Protein AF-A0A8T4LQL9-F1 (afdb_monomer)

Foldseek 3Di:
DKFAPPPVGRDDDPDDDPVAQADPPPRHNDIHDDDDPDDDDDDPD

Mean predicted aligned error: 5.41 Å

Secondary structure (DSSP, 8-state):
-EEES-TTT--EES---SS--S-TTT----EEEPPP---------

pLDDT: mean 87.88, std 5.28, range [64.44, 93.88]

Nearest PDB structures (foldseek):
  9bcu-assembly1_P  TM=7.782E-01  e=2.472E-02  Thermococcus kodakarensis
  7z30-assembly1_L  TM=6.883E-01  e=1.753E-02  Saccharomyces cerevisiae S288C
  8orq-assembly1_P  TM=7.550E-01  e=5.267E-02  Pyrococcus furiosus DSM 3638
  8byq-assembly1_L  TM=7.138E-01  e=6.043E-02  Sus scrofa
  8qsz-assembly1_L  TM=7.500E-01  e=1.695E-01  Schizosaccharomyces pombe

Solvent-accessible surface area (backbone atoms only — not comparable to full-atom values): 3108 Å² total; per-residue (Å²): 88,32,29,35,64,50,86,89,64,54,48,77,39,82,74,79,56,89,90,52,71,50,36,92,87,77,63,47,65,53,66,44,75,61,77,75,93,67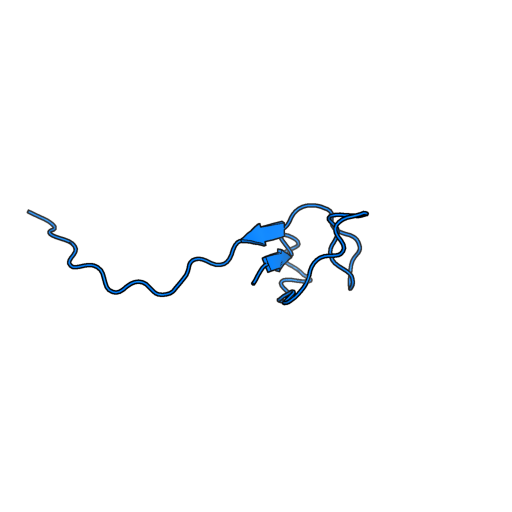,94,68,93,78,84,88,126

Radius of gyration: 14.07 Å; Cα contacts (8 Å, |Δi|>4): 57; chains: 1; bounding box: 25×22×42 Å

Structure (mmCIF, N/CA/C/O backbone):
data_AF-A0A8T4LQL9-F1
#
_entry.id   AF-A0A8T4LQL9-F1
#
loop_
_atom_site.group_PDB
_atom_site.id
_atom_site.type_symbol
_atom_site.label_atom_id
_atom_site.label_alt_id
_atom_site.label_comp_id
_atom_site.label_asym_id
_atom_site.label_entity_id
_atom_site.label_seq_id
_atom_site.pdbx_PDB_ins_code
_atom_site.Cartn_x
_atom_site.Cartn_y
_atom_site.Cartn_z
_atom_site.occupancy
_atom_site.B_iso_or_equiv
_atom_site.auth_seq_id
_atom_site.auth_comp_id
_atom_site.auth_asym_id
_atom_site.auth_atom_id
_atom_site.pdbx_PDB_model_num
ATOM 1 N N . MET A 1 1 ? -4.927 -3.523 -0.488 1.00 87.12 1 MET A N 1
ATOM 2 C CA . MET A 1 1 ? -4.450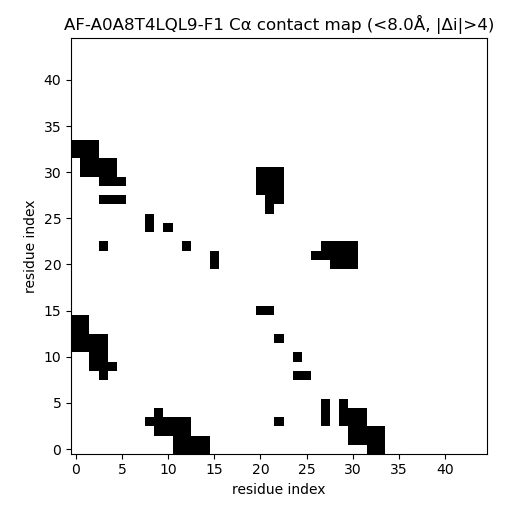 -2.184 -0.879 1.00 87.12 1 MET A CA 1
ATOM 3 C C . MET A 1 1 ? -3.099 -1.940 -0.228 1.00 87.12 1 MET A C 1
ATOM 5 O O . MET A 1 1 ? -2.933 -2.297 0.938 1.00 87.12 1 MET A O 1
ATOM 9 N N . TYR A 1 2 ? -2.138 -1.394 -0.964 1.00 91.31 2 TYR A N 1
ATOM 10 C CA . TYR A 1 2 ? -0.843 -0.980 -0.427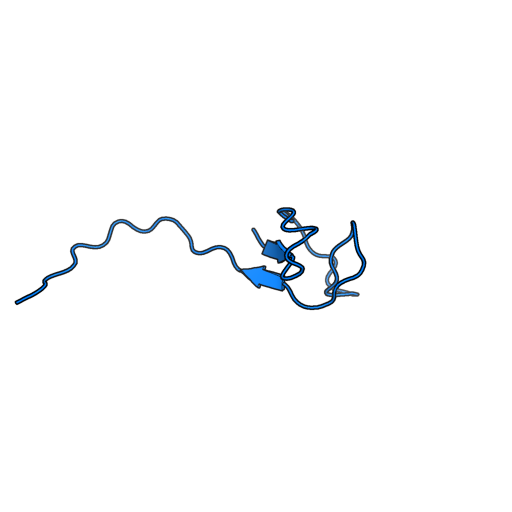 1.00 91.31 2 TYR A CA 1
ATOM 11 C C . TYR A 1 2 ? -0.739 0.541 -0.432 1.00 91.31 2 TYR A C 1
ATOM 13 O O . TYR A 1 2 ? -1.334 1.187 -1.283 1.00 91.31 2 TYR A O 1
ATOM 21 N N . VAL A 1 3 ? 0.027 1.115 0.487 1.00 93.44 3 VAL A N 1
ATOM 22 C CA . VAL A 1 3 ? 0.242 2.561 0.588 1.00 93.44 3 VAL A CA 1
ATOM 23 C C . VAL A 1 3 ? 1.734 2.842 0.538 1.00 93.44 3 VAL A C 1
ATOM 25 O O . VAL A 1 3 ? 2.519 2.193 1.231 1.00 93.44 3 VAL A O 1
ATOM 28 N N . CYS A 1 4 ? 2.142 3.803 -0.287 1.00 93.44 4 CYS A N 1
ATOM 29 C CA . CYS A 1 4 ? 3.541 4.215 -0.365 1.00 93.44 4 CYS A CA 1
ATOM 30 C C . CYS A 1 4 ? 4.024 4.805 0.970 1.00 93.44 4 CYS A C 1
ATOM 32 O O . CYS A 1 4 ? 3.374 5.693 1.523 1.00 93.44 4 CYS A O 1
ATOM 34 N N . SER A 1 5 ? 5.183 4.363 1.469 1.00 93.19 5 SER A N 1
ATOM 35 C CA . SER A 1 5 ? 5.735 4.871 2.734 1.00 93.19 5 SER A CA 1
ATOM 36 C C . SER A 1 5 ? 6.233 6.314 2.650 1.00 93.19 5 SER A C 1
ATOM 38 O O . SER A 1 5 ? 6.363 6.992 3.672 1.00 93.19 5 SER A O 1
ATOM 40 N N . ASN A 1 6 ? 6.518 6.800 1.437 1.00 93.88 6 ASN A N 1
ATOM 41 C CA . ASN A 1 6 ? 6.993 8.158 1.238 1.00 93.88 6 ASN A CA 1
ATOM 42 C C . ASN A 1 6 ? 5.900 9.151 1.651 1.00 93.88 6 ASN A C 1
ATOM 44 O O . ASN A 1 6 ? 4.844 9.225 1.017 1.00 93.88 6 ASN A O 1
ATOM 48 N N . LYS A 1 7 ? 6.197 9.961 2.675 1.00 89.62 7 LYS A N 1
ATOM 49 C CA . LYS A 1 7 ? 5.282 10.954 3.255 1.00 89.62 7 LYS A CA 1
ATOM 50 C C . LYS A 1 7 ? 4.727 11.950 2.233 1.00 89.62 7 LYS A C 1
ATOM 52 O O . LYS A 1 7 ? 3.607 12.409 2.425 1.00 89.62 7 LYS A O 1
ATOM 57 N N . LYS A 1 8 ? 5.484 12.261 1.173 1.00 93.25 8 LYS A N 1
ATOM 58 C CA . LYS A 1 8 ? 5.054 13.162 0.089 1.00 93.25 8 LYS A CA 1
ATOM 59 C C . LYS A 1 8 ? 4.159 12.473 -0.945 1.00 93.25 8 LYS A C 1
ATOM 61 O O . LYS A 1 8 ? 3.419 13.146 -1.646 1.00 93.25 8 LYS A O 1
ATOM 66 N N . CYS A 1 9 ? 4.253 11.148 -1.070 1.00 92.12 9 CYS A N 1
ATOM 67 C CA . CYS A 1 9 ? 3.483 10.387 -2.047 1.00 92.12 9 CYS A CA 1
ATOM 68 C C . CYS A 1 9 ? 2.188 9.860 -1.433 1.00 92.12 9 CYS A C 1
ATOM 70 O O . CYS A 1 9 ? 1.121 10.222 -1.910 1.00 92.12 9 CYS A O 1
ATOM 72 N N . LYS A 1 10 ? 2.286 8.990 -0.413 1.00 89.12 10 LYS A N 1
ATOM 73 C CA . LYS A 1 10 ? 1.162 8.331 0.286 1.00 89.12 10 LYS A CA 1
ATOM 74 C C . LYS A 1 10 ? 0.043 7.773 -0.612 1.00 89.12 10 LYS A C 1
ATOM 76 O O . LYS A 1 10 ? -1.049 7.502 -0.130 1.00 89.12 10 LYS A O 1
ATOM 81 N N . LYS A 1 11 ? 0.304 7.573 -1.907 1.00 91.69 11 LYS A N 1
ATOM 82 C CA . LYS A 1 11 ? -0.692 7.065 -2.846 1.00 91.69 11 LYS A CA 1
ATOM 83 C C . LYS A 1 11 ? -1.020 5.617 -2.532 1.00 91.69 11 LYS A C 1
ATOM 85 O O . LYS A 1 11 ? -0.136 4.826 -2.178 1.00 91.69 11 LYS A O 1
ATOM 90 N N . GLU A 1 12 ? -2.286 5.295 -2.723 1.00 91.81 12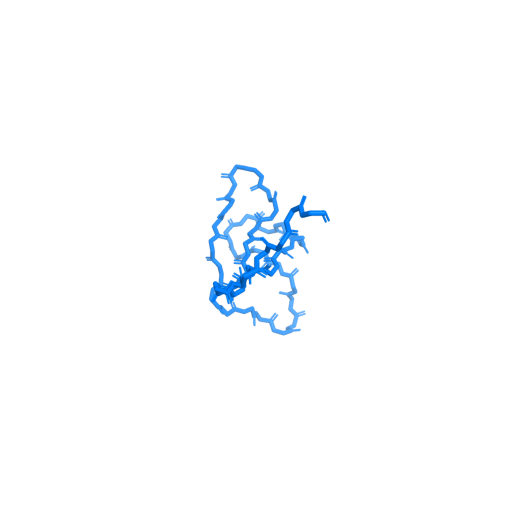 GLU A N 1
ATOM 91 C CA . GLU A 1 12 ? -2.805 3.947 -2.603 1.00 91.81 12 GLU A CA 1
ATOM 92 C C . GLU A 1 12 ? -2.572 3.178 -3.909 1.00 91.81 12 GLU A C 1
ATOM 94 O O . GLU A 1 12 ? -2.687 3.710 -5.013 1.00 91.81 12 GLU A O 1
ATOM 99 N N . ILE A 1 13 ? -2.192 1.914 -3.776 1.00 91.56 13 ILE A N 1
ATOM 100 C CA . ILE A 1 13 ? -1.819 1.020 -4.865 1.00 91.56 13 ILE A CA 1
ATOM 101 C C . ILE A 1 13 ? -2.691 -0.227 -4.728 1.00 91.56 13 ILE A C 1
ATOM 103 O O . ILE A 1 13 ? -2.545 -1.013 -3.784 1.00 91.56 13 ILE A O 1
ATOM 107 N N . ALA A 1 14 ? -3.622 -0.399 -5.665 1.00 88.06 14 ALA A N 1
ATOM 108 C CA . ALA A 1 14 ? -4.553 -1.526 -5.664 1.00 88.06 14 ALA A CA 1
ATOM 109 C C . ALA A 1 14 ? -3.874 -2.842 -6.079 1.00 88.06 14 ALA A C 1
ATOM 111 O O . ALA A 1 14 ? -4.132 -3.884 -5.479 1.00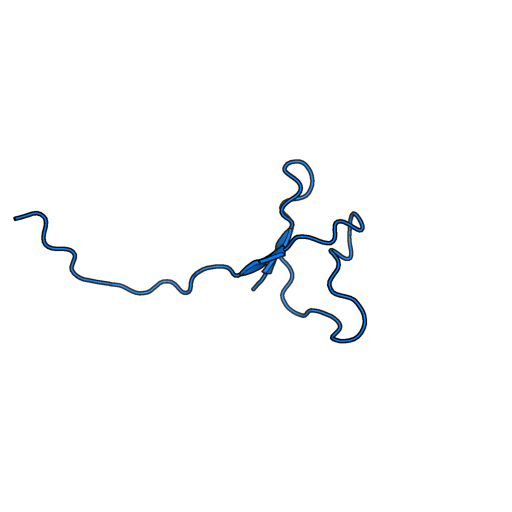 88.06 14 ALA A O 1
ATOM 112 N N . LYS A 1 15 ? -2.979 -2.784 -7.074 1.00 85.56 15 LYS A N 1
ATOM 113 C CA . LYS A 1 15 ? -2.251 -3.936 -7.620 1.00 85.56 15 LYS A CA 1
ATOM 114 C C . LYS A 1 15 ? -0.755 -3.633 -7.675 1.00 85.56 15 LYS A C 1
ATOM 116 O O . LYS A 1 15 ? -0.357 -2.584 -8.172 1.00 85.56 15 LYS A O 1
ATOM 121 N N . LEU A 1 16 ? 0.048 -4.551 -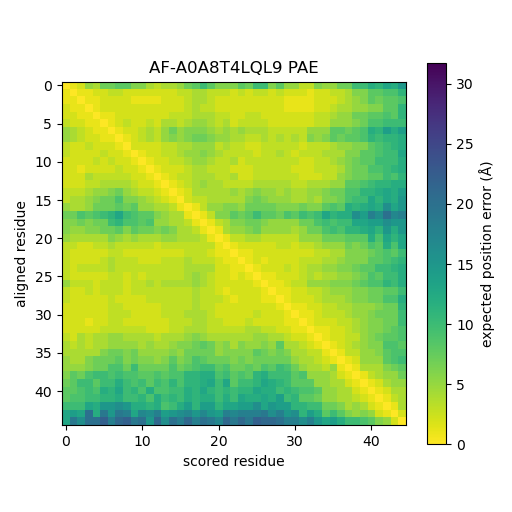7.147 1.00 83.06 16 LEU A N 1
ATOM 122 C CA . LEU A 1 16 ? 1.504 -4.529 -7.256 1.00 83.06 16 LEU A CA 1
ATOM 123 C C . LEU A 1 16 ? 1.935 -5.453 -8.387 1.00 83.06 16 LEU A C 1
ATOM 125 O O . LEU A 1 16 ? 1.403 -6.552 -8.517 1.00 83.06 16 LEU A O 1
ATOM 129 N N . ASP A 1 17 ? 2.909 -5.005 -9.173 1.00 80.56 17 ASP A N 1
ATOM 130 C CA . ASP A 1 17 ? 3.640 -5.896 -10.065 1.00 80.56 17 ASP A CA 1
ATOM 131 C C . ASP A 1 17 ? 4.511 -6.827 -9.206 1.00 80.56 17 ASP A C 1
ATOM 133 O O . ASP A 1 17 ? 5.258 -6.368 -8.338 1.00 80.56 17 ASP A O 1
ATOM 137 N N . THR A 1 18 ? 4.396 -8.137 -9.416 1.00 75.69 18 THR A N 1
ATOM 138 C CA . THR A 1 18 ? 5.140 -9.155 -8.661 1.00 75.69 18 THR A CA 1
ATOM 139 C C . THR A 1 18 ? 6.627 -9.165 -9.000 1.00 75.69 18 THR A C 1
ATOM 141 O O . THR A 1 18 ? 7.420 -9.666 -8.206 1.00 75.69 18 THR A O 1
ATOM 144 N N . LYS A 1 19 ? 7.028 -8.584 -10.140 1.00 82.31 19 LYS A N 1
ATOM 145 C CA . LYS A 1 19 ? 8.442 -8.472 -10.530 1.00 82.31 19 LYS A CA 1
ATOM 146 C C . LYS A 1 19 ? 9.174 -7.358 -9.787 1.00 82.31 19 LYS A C 1
ATOM 148 O O . LYS A 1 19 ? 10.367 -7.483 -9.523 1.00 82.31 19 LYS A O 1
ATOM 153 N N . PHE A 1 20 ? 8.480 -6.269 -9.446 1.00 81.75 20 PHE A N 1
ATOM 154 C CA . PHE A 1 20 ? 9.088 -5.107 -8.799 1.00 81.75 20 PHE A CA 1
ATOM 155 C C . PHE A 1 20 ? 8.180 -4.521 -7.720 1.00 81.75 20 PHE A C 1
ATOM 157 O O . PHE A 1 20 ? 7.237 -3.780 -8.003 1.00 81.75 20 PHE A O 1
ATOM 164 N N . THR A 1 21 ? 8.544 -4.747 -6.460 1.00 84.19 21 THR A N 1
ATOM 165 C CA . THR A 1 21 ? 7.848 -4.165 -5.308 1.00 84.19 21 THR A CA 1
ATOM 166 C C . THR A 1 21 ? 8.231 -2.691 -5.130 1.00 84.19 21 THR A C 1
ATOM 168 O O . THR A 1 21 ? 9.084 -2.337 -4.316 1.00 84.19 21 THR A O 1
ATOM 171 N N . ARG A 1 22 ? 7.633 -1.804 -5.935 1.00 89.50 22 ARG A N 1
ATOM 172 C CA . ARG A 1 22 ? 7.850 -0.348 -5.873 1.00 89.50 22 ARG A CA 1
ATOM 173 C C . ARG A 1 22 ? 6.571 0.444 -6.113 1.00 89.50 22 ARG A C 1
ATOM 175 O O . ARG A 1 22 ? 5.663 0.002 -6.810 1.00 89.50 22 ARG A O 1
ATOM 182 N N . CYS A 1 23 ? 6.522 1.653 -5.567 1.00 90.19 23 CYS A N 1
ATOM 183 C CA . CYS A 1 23 ? 5.469 2.612 -5.852 1.00 90.19 23 CYS A CA 1
ATOM 184 C C . CYS A 1 23 ? 5.572 3.081 -7.317 1.00 90.19 23 CYS A C 1
ATOM 186 O O . CYS A 1 23 ? 6.619 3.614 -7.695 1.00 90.19 23 CYS A O 1
ATOM 188 N N . PRO A 1 24 ? 4.501 2.968 -8.125 1.00 89.19 24 PRO A N 1
ATOM 189 C CA . PRO A 1 24 ? 4.522 3.354 -9.537 1.00 89.19 24 PRO A CA 1
ATOM 190 C C . PRO A 1 24 ? 4.623 4.870 -9.752 1.00 89.19 24 PRO A C 1
ATOM 192 O O . PRO A 1 24 ? 5.018 5.306 -10.822 1.00 89.19 24 PRO A O 1
ATOM 195 N N . SER A 1 25 ? 4.282 5.689 -8.750 1.00 89.44 25 SER A N 1
ATOM 196 C CA . SER A 1 25 ? 4.329 7.152 -8.883 1.00 89.44 25 SER A CA 1
ATOM 197 C C . SER A 1 25 ? 5.669 7.776 -8.504 1.00 89.44 25 SER A C 1
ATOM 199 O O . SER A 1 25 ? 6.057 8.764 -9.110 1.00 89.44 25 SER A O 1
ATOM 201 N N . CYS A 1 26 ? 6.356 7.263 -7.479 1.00 90.69 26 CYS A N 1
ATOM 202 C CA . CYS A 1 26 ? 7.571 7.904 -6.955 1.00 90.69 26 CYS A CA 1
ATOM 203 C C . CYS A 1 26 ? 8.778 6.963 -6.842 1.00 90.69 26 CYS A C 1
ATOM 205 O O . CYS A 1 26 ? 9.806 7.359 -6.302 1.00 90.69 26 CYS A O 1
ATOM 207 N N . GLY A 1 27 ? 8.647 5.696 -7.247 1.00 89.25 27 GLY A N 1
ATOM 208 C CA . GLY A 1 27 ? 9.737 4.714 -7.233 1.00 89.25 27 GLY A CA 1
ATOM 209 C C . GLY A 1 27 ? 10.173 4.210 -5.850 1.00 89.25 27 GLY A C 1
ATOM 210 O O . GLY A 1 27 ? 11.076 3.378 -5.772 1.00 89.25 27 GLY A O 1
ATOM 211 N N . CYS A 1 28 ? 9.543 4.664 -4.759 1.00 91.81 28 CYS A N 1
ATOM 212 C CA . CYS A 1 28 ? 9.859 4.194 -3.408 1.00 91.81 28 CYS A CA 1
ATOM 213 C C . CYS A 1 28 ? 9.572 2.691 -3.282 1.00 91.81 28 CYS A C 1
ATOM 215 O O . CYS A 1 28 ? 8.545 2.217 -3.762 1.00 91.81 28 CYS A O 1
ATOM 217 N N . ARG A 1 29 ? 10.468 1.942 -2.634 1.00 91.50 29 ARG A N 1
ATOM 218 C CA . ARG A 1 29 ? 10.403 0.470 -2.548 1.00 91.50 29 ARG A CA 1
ATOM 219 C C . ARG A 1 29 ? 9.779 -0.054 -1.252 1.00 91.50 29 ARG A C 1
ATOM 221 O O . ARG A 1 29 ? 9.709 -1.257 -1.049 1.00 91.50 29 ARG A O 1
ATOM 228 N N . ILE A 1 30 ? 9.331 0.842 -0.373 1.00 91.12 30 ILE A N 1
ATOM 229 C CA . ILE A 1 30 ? 8.698 0.483 0.898 1.00 91.12 30 ILE A CA 1
ATOM 230 C C . ILE A 1 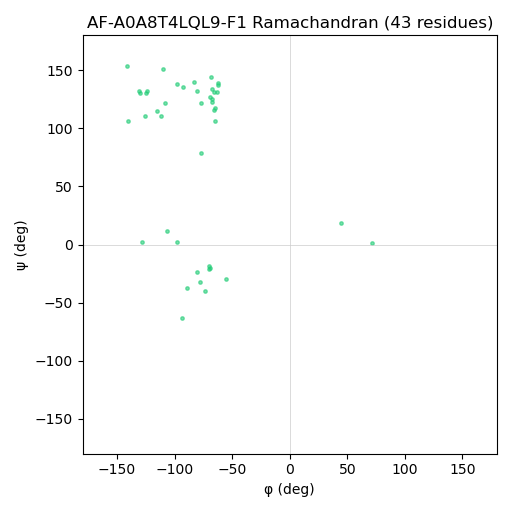30 ? 7.208 0.804 0.793 1.00 91.12 30 ILE A C 1
ATOM 232 O O . ILE A 1 30 ? 6.820 1.949 0.544 1.00 91.12 30 ILE A O 1
ATOM 236 N N . LEU A 1 31 ? 6.380 -0.219 0.981 1.00 91.69 31 LEU A N 1
ATOM 237 C CA . LEU A 1 31 ? 4.929 -0.151 0.853 1.00 91.69 31 LEU A CA 1
ATOM 238 C C . LEU A 1 31 ? 4.282 -0.782 2.088 1.00 91.69 31 LEU A C 1
ATOM 240 O O . LEU A 1 31 ? 4.643 -1.890 2.479 1.00 91.69 31 LEU A O 1
ATOM 244 N N . TYR A 1 32 ? 3.305 -0.103 2.679 1.00 92.75 32 TYR A N 1
ATOM 245 C CA . TYR A 1 32 ? 2.535 -0.619 3.807 1.00 92.75 32 TYR A CA 1
ATOM 246 C C . TYR A 1 32 ? 1.272 -1.310 3.316 1.00 92.75 32 TYR A C 1
ATOM 248 O O . TYR A 1 32 ? 0.565 -0.782 2.460 1.00 92.75 32 TYR A O 1
ATOM 256 N N . LYS A 1 33 ? 0.953 -2.480 3.868 1.00 90.69 33 LYS A N 1
ATOM 257 C CA . LYS A 1 33 ? -0.331 -3.135 3.610 1.00 90.69 33 LYS A CA 1
ATOM 258 C C . LYS A 1 3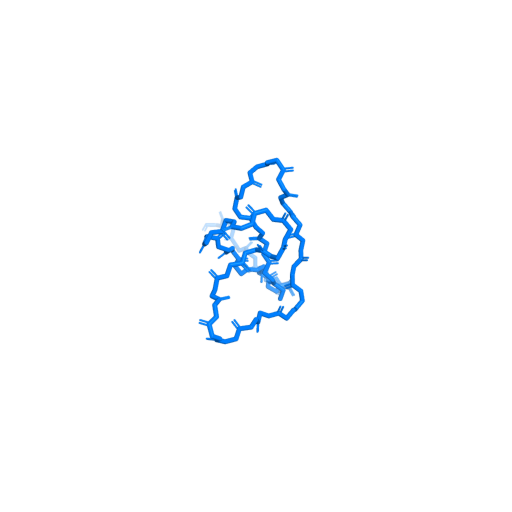3 ? -1.403 -2.435 4.439 1.00 90.69 33 LYS A C 1
ATOM 260 O O . LYS A 1 33 ? -1.294 -2.377 5.662 1.00 90.69 33 LYS A O 1
ATOM 265 N N . GLN A 1 34 ? -2.433 -1.913 3.782 1.00 89.31 34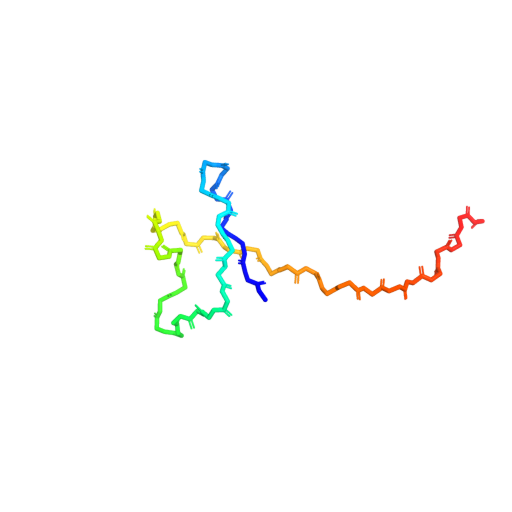 GLN A N 1
ATOM 266 C CA . GLN A 1 34 ? -3.557 -1.312 4.486 1.00 89.31 34 GLN A CA 1
ATOM 267 C C . GLN A 1 34 ? -4.287 -2.397 5.275 1.00 89.31 34 GLN A C 1
ATOM 269 O O . GLN A 1 34 ? -4.569 -3.486 4.757 1.00 89.31 34 GLN A O 1
ATOM 274 N N . ARG A 1 35 ? -4.549 -2.107 6.549 1.00 87.00 35 ARG A N 1
ATOM 275 C CA . ARG A 1 35 ? -5.296 -3.005 7.421 1.00 87.00 35 ARG A CA 1
ATOM 276 C C . ARG A 1 35 ? -6.736 -3.064 6.925 1.00 87.00 35 ARG A C 1
ATOM 278 O O . ARG A 1 35 ? -7.327 -2.028 6.638 1.00 87.00 35 ARG A O 1
ATOM 285 N N . GLN A 1 36 ? -7.281 -4.272 6.829 1.00 85.56 36 GLN A N 1
ATOM 286 C CA . GLN A 1 36 ? -8.705 -4.431 6.559 1.00 85.56 36 GLN A CA 1
ATOM 287 C C . GLN A 1 36 ? -9.498 -3.811 7.718 1.00 85.56 36 GLN A C 1
ATOM 289 O O . GLN A 1 36 ? -9.087 -3.988 8.873 1.00 85.56 36 GLN A O 1
ATOM 294 N N . PRO A 1 37 ? -10.596 -3.087 7.445 1.00 85.19 37 PRO A N 1
ATOM 295 C CA . PRO A 1 37 ? -11.483 -2.626 8.498 1.00 85.19 37 PRO A CA 1
ATOM 296 C C . PRO A 1 37 ? -12.112 -3.864 9.142 1.00 85.19 37 PRO A C 1
ATOM 298 O O . PRO A 1 37 ? -12.929 -4.550 8.540 1.00 85.19 37 PRO A O 1
ATOM 301 N N . ILE A 1 38 ? -11.661 -4.199 10.347 1.00 86.44 38 ILE A N 1
ATOM 302 C CA . ILE A 1 38 ? -12.224 -5.288 11.142 1.00 86.44 38 ILE A CA 1
ATOM 303 C C . ILE A 1 38 ? -12.828 -4.622 12.366 1.00 86.44 38 ILE A C 1
ATOM 305 O O . ILE A 1 38 ? -12.090 -4.042 13.165 1.00 86.44 38 ILE A O 1
ATOM 309 N N . ALA A 1 39 ? -14.150 -4.704 12.501 1.00 86.94 39 ALA A N 1
ATOM 310 C CA . ALA A 1 39 ? -14.813 -4.378 13.752 1.00 86.94 39 ALA A CA 1
ATOM 311 C C . ALA A 1 39 ? -14.373 -5.422 14.783 1.00 86.94 39 ALA A C 1
ATOM 313 O O . ALA A 1 39 ? -14.587 -6.620 14.597 1.00 86.94 39 ALA A O 1
ATOM 314 N N . LYS A 1 40 ? -13.662 -4.979 15.817 1.00 83.12 40 LYS A N 1
ATOM 315 C CA . LYS A 1 40 ? -13.273 -5.818 16.947 1.00 83.12 40 LYS A CA 1
ATOM 316 C C . LYS A 1 40 ? -13.778 -5.141 18.205 1.00 83.12 40 LYS A C 1
ATOM 318 O O . LYS A 1 40 ? -13.524 -3.952 18.384 1.00 83.12 40 LYS A O 1
ATOM 323 N N . GLU A 1 41 ? -14.456 -5.895 19.056 1.00 87.19 41 GLU A N 1
ATOM 324 C CA . GLU A 1 41 ? -14.702 -5.464 20.426 1.00 87.19 41 GLU A CA 1
ATOM 325 C C . GLU A 1 41 ? -13.357 -5.446 21.157 1.00 87.19 41 GLU A C 1
ATOM 327 O O . GLU A 1 41 ? -12.615 -6.431 21.154 1.00 87.19 41 GLU A O 1
ATOM 332 N N . VAL A 1 42 ? -12.996 -4.286 21.701 1.00 86.75 42 VAL A N 1
ATOM 333 C CA . VAL A 1 42 ? -11.758 -4.090 22.456 1.00 86.75 42 VAL A CA 1
ATOM 334 C C . VAL A 1 42 ? -12.158 -3.838 23.903 1.00 86.75 42 VAL A C 1
ATOM 336 O O . VAL A 1 42 ? -12.746 -2.803 24.201 1.00 86.75 42 VAL A O 1
ATOM 339 N N . SER A 1 43 ? -11.859 -4.790 24.787 1.00 85.44 43 SER A N 1
ATOM 340 C CA . SER A 1 43 ? -11.999 -4.600 26.233 1.00 85.44 43 SER A CA 1
ATOM 341 C C . SER A 1 43 ? -10.792 -3.826 26.760 1.00 85.44 43 SER A C 1
ATOM 343 O O . SER A 1 43 ? -9.656 -4.167 26.429 1.00 85.44 43 SER A O 1
ATOM 345 N N . THR A 1 44 ? -11.033 -2.793 27.566 1.00 86.62 44 THR A N 1
ATOM 346 C CA . THR A 1 44 ? -9.995 -1.984 28.233 1.00 86.62 44 THR A CA 1
ATOM 347 C C . THR A 1 44 ? -9.884 -2.270 29.734 1.00 86.62 44 THR A C 1
ATOM 349 O O . THR A 1 44 ? -9.255 -1.482 30.436 1.00 86.62 44 THR A O 1
ATOM 352 N N . ASN A 1 45 ? -10.527 -3.340 30.222 1.00 64.44 45 ASN A N 1
ATOM 353 C CA . ASN A 1 45 ? -10.468 -3.759 31.629 1.00 64.44 45 ASN A CA 1
ATOM 354 C C . ASN A 1 45 ? -9.114 -4.363 32.000 1.00 64.44 45 ASN A C 1
ATOM 356 O O . ASN A 1 45 ? -8.590 -5.150 31.177 1.00 64.44 45 ASN A O 1
#

Sequence (45 aa):
MYVCSNKKCKKEIAKLDTKFTRCPSCGCRILYKQRQPIAKEVSTN